Protein AF-A0AAE9A161-F1 (afdb_monomer)

pLDDT: mean 85.62, std 11.49, range [39.59, 97.56]

Solvent-accessible surface area (backbone atoms only — not comparable to full-atom values): 6325 Å² total; per-residue (Å²): 116,42,84,33,69,70,43,16,53,54,22,28,61,48,25,72,64,69,64,94,66,84,84,77,56,85,72,41,21,74,45,80,41,79,51,93,61,93,62,92,47,68,45,59,82,66,48,47,58,54,44,52,49,58,31,47,48,23,41,78,74,71,53,77,93,64,94,65,90,49,82,77,40,63,71,29,48,54,26,47,56,75,66,36,85,83,40,48,36,34,13,55,14,51,33,53,52,30,40,28,39,29,30,44,51,42,80,76,90,122

InterPro domains:
  IPR001283 Cysteine-rich secretory protein-related [PR00837] (1-18)
  IPR001283 Cysteine-rich secretory protein-related [PR00837] (51-64)
  IPR001283 Cysteine-rich secretory protein-related [PR00837] (76-92)
  IPR001283 Cysteine-rich secretory protein-related [PTHR10334] (1-95)
  IPR014044 CAP domain [PF00188] (1-98)
  IPR014044 CAP domain [SM00198] (1-105)
  IPR035940 CAP superfamily [G3DSA:3.40.33.10] (1-104)
  IPR035940 CAP superfamily [SSF55797] (1-95)

Structure (mmCIF, N/CA/C/O backbone):
data_AF-A0AAE9A161-F1
#
_entry.id   AF-A0AAE9A161-F1
#
loop_
_atom_site.group_PDB
_atom_site.id
_atom_site.type_symbol
_atom_site.label_atom_id
_atom_site.label_alt_id
_atom_site.label_comp_id
_atom_site.label_asym_id
_atom_site.label_entity_id
_atom_site.label_seq_id
_atom_site.pdbx_PDB_ins_code
_atom_site.Cartn_x
_atom_site.Cartn_y
_atom_site.Cartn_z
_atom_site.occupancy
_atom_site.B_iso_or_equiv
_atom_site.auth_seq_id
_atom_site.auth_comp_id
_atom_site.auth_asym_id
_atom_site.auth_atom_id
_atom_site.pdbx_PDB_model_num
ATOM 1 N N . MET A 1 1 ? -4.686 -11.223 6.708 1.00 88.00 1 MET A N 1
ATOM 2 C CA . MET A 1 1 ? -4.092 -10.732 5.451 1.00 88.00 1 MET A CA 1
ATOM 3 C C . MET A 1 1 ? -3.448 -11.891 4.709 1.00 88.00 1 MET A C 1
ATOM 5 O O . MET A 1 1 ? -2.692 -12.638 5.323 1.00 88.00 1 MET A O 1
ATOM 9 N N . THR A 1 2 ? -3.741 -12.053 3.421 1.00 95.62 2 THR A N 1
ATOM 10 C CA . THR A 1 2 ? -3.207 -13.124 2.569 1.00 95.62 2 THR A CA 1
ATOM 11 C C . THR A 1 2 ? -2.832 -12.559 1.206 1.00 95.62 2 THR A C 1
ATOM 13 O O . THR A 1 2 ? -3.602 -11.807 0.612 1.00 95.62 2 THR A O 1
ATOM 16 N N . TRP A 1 3 ? -1.655 -12.924 0.698 1.00 95.31 3 TRP A N 1
ATOM 17 C CA . TRP A 1 3 ? -1.226 -12.508 -0.634 1.00 95.31 3 TRP A CA 1
ATOM 18 C C . TRP A 1 3 ? -2.173 -13.036 -1.717 1.00 95.31 3 TRP A C 1
ATOM 20 O O . TRP A 1 3 ? -2.543 -14.211 -1.719 1.00 95.31 3 TRP A O 1
ATOM 30 N N . ASN A 1 4 ? -2.537 -12.172 -2.657 1.00 97.50 4 ASN A N 1
ATOM 31 C CA . ASN A 1 4 ? -3.379 -12.485 -3.795 1.00 97.50 4 ASN A CA 1
ATOM 32 C C . ASN A 1 4 ? -2.663 -12.097 -5.091 1.00 97.50 4 ASN A C 1
ATOM 34 O O . ASN A 1 4 ? -2.458 -10.919 -5.385 1.00 97.50 4 ASN A O 1
ATOM 38 N N . SER A 1 5 ? -2.317 -13.104 -5.893 1.00 97.56 5 SER A N 1
ATOM 39 C CA . SER A 1 5 ? -1.576 -12.898 -7.138 1.00 97.56 5 SER A CA 1
ATOM 40 C C . SER A 1 5 ? -2.337 -12.042 -8.152 1.00 97.56 5 SER A C 1
ATOM 42 O O . SER A 1 5 ? -1.708 -11.264 -8.856 1.00 97.56 5 SER A O 1
ATOM 44 N N . SER A 1 6 ? -3.671 -12.122 -8.208 1.00 96.62 6 SER A N 1
ATOM 45 C CA . SER A 1 6 ? -4.474 -11.304 -9.129 1.00 96.62 6 SER A CA 1
ATOM 46 C C . SER A 1 6 ? -4.414 -9.818 -8.769 1.00 96.62 6 SER A C 1
ATOM 48 O O . SER A 1 6 ? -4.238 -8.981 -9.654 1.00 96.62 6 SER A O 1
ATOM 50 N N . LEU A 1 7 ? -4.500 -9.487 -7.475 1.00 96.56 7 LEU A N 1
ATOM 51 C CA . LEU A 1 7 ? -4.303 -8.120 -6.988 1.00 96.56 7 LEU A CA 1
ATOM 52 C C . LEU A 1 7 ? -2.883 -7.635 -7.277 1.00 96.56 7 LEU A C 1
ATOM 54 O O . LEU A 1 7 ? -2.718 -6.507 -7.726 1.00 96.56 7 LEU A O 1
ATOM 58 N N . ALA A 1 8 ? -1.875 -8.488 -7.093 1.00 96.19 8 ALA A N 1
ATOM 59 C CA . ALA A 1 8 ? -0.485 -8.137 -7.366 1.00 96.19 8 ALA A CA 1
ATOM 60 C C . ALA A 1 8 ? -0.232 -7.884 -8.856 1.00 96.19 8 ALA A C 1
ATOM 62 O O . ALA A 1 8 ? 0.378 -6.884 -9.213 1.00 96.19 8 ALA A O 1
ATOM 63 N N . THR A 1 9 ? -0.761 -8.732 -9.745 1.00 96.75 9 THR A N 1
ATOM 64 C CA . THR A 1 9 ? -0.694 -8.512 -11.197 1.00 96.75 9 THR A CA 1
ATOM 65 C C . THR A 1 9 ? -1.394 -7.217 -11.592 1.00 96.75 9 THR A C 1
ATOM 67 O O . THR A 1 9 ? -0.857 -6.443 -12.378 1.00 96.75 9 THR A O 1
ATOM 70 N N . SER A 1 10 ? -2.573 -6.956 -11.026 1.00 95.69 10 SER A N 1
ATOM 71 C CA . SER A 1 10 ? -3.320 -5.721 -11.261 1.00 95.69 10 SER A CA 1
ATOM 72 C C . SER A 1 10 ? -2.555 -4.486 -10.766 1.00 95.69 10 SER A C 1
ATOM 74 O O . SER A 1 10 ? -2.508 -3.469 -11.458 1.00 95.69 10 SER A O 1
ATOM 76 N N . ALA A 1 11 ? -1.920 -4.585 -9.596 1.00 95.38 11 ALA A N 1
ATOM 77 C CA . ALA A 1 11 ? -1.123 -3.518 -9.015 1.00 95.38 11 ALA A CA 1
ATOM 78 C C . ALA A 1 11 ? 0.156 -3.250 -9.815 1.00 95.38 11 ALA A C 1
ATOM 80 O O . ALA A 1 11 ? 0.452 -2.099 -10.122 1.00 95.38 11 ALA A O 1
ATOM 81 N N . GLN A 1 12 ? 0.865 -4.305 -10.227 1.00 95.25 12 GLN A N 1
ATOM 82 C CA . GLN A 1 12 ? 2.040 -4.191 -11.086 1.00 95.25 12 GLN A CA 1
ATOM 83 C C . GLN A 1 12 ? 1.674 -3.544 -12.419 1.00 95.25 12 GLN A C 1
ATOM 85 O O . GLN A 1 12 ? 2.327 -2.593 -12.824 1.00 95.25 12 GLN A O 1
ATOM 90 N N . ALA A 1 13 ? 0.592 -3.989 -13.066 1.00 95.12 13 ALA A N 1
ATOM 91 C CA . ALA A 1 13 ? 0.149 -3.414 -14.333 1.00 95.12 13 ALA A CA 1
ATOM 92 C C . ALA A 1 13 ? -0.138 -1.907 -14.233 1.00 95.12 13 ALA A C 1
ATOM 94 O O . ALA A 1 13 ? 0.126 -1.181 -15.185 1.00 95.12 13 ALA A O 1
ATOM 95 N N . PHE A 1 14 ? -0.649 -1.431 -13.094 1.00 93.19 14 PHE A N 1
ATOM 96 C CA . PHE A 1 14 ? -0.837 0.000 -12.866 1.00 93.19 14 PHE A CA 1
ATOM 97 C C . PHE A 1 14 ? 0.483 0.718 -12.561 1.00 93.19 14 PHE A C 1
ATOM 99 O O . PHE A 1 14 ? 0.724 1.772 -13.140 1.00 93.19 14 PHE A O 1
ATOM 106 N N . ALA A 1 15 ? 1.365 0.139 -11.740 1.00 92.19 1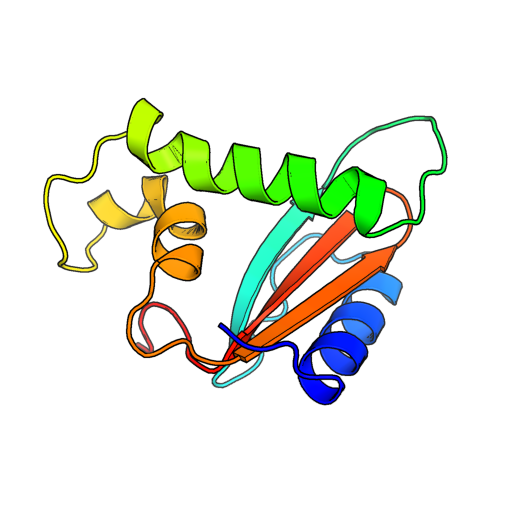5 ALA A N 1
ATOM 107 C CA . ALA A 1 15 ? 2.688 0.704 -11.458 1.00 92.19 15 ALA A CA 1
ATOM 108 C C . ALA A 1 15 ? 3.528 0.893 -12.738 1.00 92.19 15 ALA A C 1
ATOM 110 O O . ALA A 1 15 ? 4.164 1.928 -12.905 1.00 92.19 15 ALA A O 1
ATOM 111 N N . GLU A 1 16 ? 3.449 -0.039 -13.698 1.00 92.06 16 GLU A N 1
ATOM 112 C CA . GLU A 1 16 ? 4.118 0.072 -15.009 1.00 92.06 16 GLU A CA 1
ATOM 113 C C . GLU A 1 16 ? 3.672 1.288 -15.842 1.00 92.06 16 GLU A C 1
ATOM 115 O O . GLU A 1 16 ? 4.343 1.649 -16.807 1.00 92.06 16 GLU A O 1
ATOM 120 N N . THR A 1 17 ? 2.549 1.928 -15.497 1.00 91.62 17 THR A N 1
ATOM 121 C CA . THR A 1 17 ? 2.079 3.150 -16.172 1.00 91.62 17 THR A CA 1
ATOM 122 C C . THR A 1 17 ? 2.665 4.436 -15.588 1.00 91.62 17 THR A C 1
ATOM 124 O O . THR A 1 17 ? 2.348 5.512 -16.093 1.00 91.62 17 THR A O 1
ATOM 127 N N . CYS A 1 18 ? 3.510 4.334 -14.553 1.00 87.81 18 CYS A N 1
ATOM 128 C CA . CYS A 1 18 ? 4.075 5.461 -13.801 1.00 87.81 18 CYS A CA 1
ATOM 129 C C . CYS A 1 18 ? 2.998 6.491 -13.393 1.00 87.81 18 CYS A C 1
ATOM 131 O O . CYS A 1 18 ? 3.051 7.657 -13.802 1.00 87.81 18 CYS A O 1
ATOM 133 N N . PRO A 1 19 ? 1.960 6.057 -12.655 1.00 88.06 19 PRO A N 1
ATOM 134 C CA . PRO A 1 19 ? 0.821 6.897 -12.335 1.00 88.06 19 PRO A CA 1
ATOM 135 C C . PRO A 1 19 ? 1.204 7.972 -11.315 1.00 88.06 19 PRO A C 1
ATOM 137 O O . PRO A 1 19 ? 1.975 7.739 -10.394 1.00 88.06 19 PRO A O 1
ATOM 140 N N . THR A 1 20 ? 0.602 9.154 -11.431 1.00 86.31 20 THR A N 1
ATOM 141 C CA . THR A 1 20 ? 0.782 10.247 -10.457 1.00 86.31 20 THR A CA 1
ATOM 142 C C . THR A 1 20 ? -0.348 10.332 -9.432 1.00 86.31 20 THR A C 1
ATOM 144 O O . THR A 1 20 ? -0.334 11.215 -8.580 1.00 86.31 20 THR A O 1
ATOM 147 N N . ASN A 1 21 ? -1.346 9.447 -9.531 1.00 86.31 21 ASN A N 1
ATOM 148 C CA . ASN A 1 21 ? -2.544 9.411 -8.694 1.00 86.31 21 ASN A CA 1
ATOM 149 C C . ASN A 1 21 ? -3.078 7.977 -8.565 1.00 86.31 21 ASN A C 1
ATOM 151 O O . ASN A 1 21 ? -2.676 7.086 -9.312 1.00 86.31 21 ASN A O 1
ATOM 155 N N . HIS A 1 22 ? -4.035 7.783 -7.656 1.00 88.94 22 HIS A N 1
ATOM 156 C CA . HIS A 1 22 ? -4.749 6.519 -7.493 1.00 88.94 22 HIS A CA 1
ATOM 157 C C . HIS A 1 22 ? -5.473 6.074 -8.768 1.00 88.94 22 HIS A C 1
ATOM 159 O O . HIS A 1 22 ? -5.997 6.886 -9.534 1.00 88.94 22 HIS A O 1
ATOM 165 N N . SER A 1 23 ? -5.573 4.760 -8.947 1.00 90.19 23 SER A N 1
ATOM 166 C CA . SER A 1 23 ? -6.287 4.147 -10.070 1.00 90.19 23 SER A CA 1
ATOM 167 C C . SER A 1 23 ? -7.803 4.293 -9.982 1.00 90.19 23 SER A C 1
ATOM 169 O O . SER A 1 23 ? -8.486 4.208 -11.000 1.00 90.19 23 SER A O 1
ATOM 171 N N . ASN A 1 24 ? -8.329 4.474 -8.765 1.00 88.12 24 ASN A N 1
ATOM 172 C CA . ASN A 1 24 ? -9.755 4.397 -8.448 1.00 88.12 24 ASN A CA 1
ATOM 173 C C . ASN A 1 24 ? -10.422 3.095 -8.924 1.00 88.12 24 ASN A C 1
ATOM 175 O O . ASN A 1 24 ? -11.610 3.100 -9.228 1.00 88.12 24 ASN A O 1
ATOM 179 N N . ALA A 1 25 ? -9.674 1.988 -8.980 1.00 88.50 25 ALA A N 1
ATOM 180 C CA . ALA A 1 25 ? -10.218 0.694 -9.370 1.00 88.50 25 ALA A CA 1
ATOM 181 C C . ALA A 1 25 ? -11.428 0.305 -8.497 1.00 88.50 25 ALA A C 1
ATOM 183 O O . ALA A 1 25 ? -11.353 0.297 -7.265 1.00 88.50 25 ALA A O 1
ATOM 184 N N . ASP A 1 26 ? -12.542 -0.027 -9.150 1.00 88.31 26 ASP A N 1
ATOM 185 C CA . ASP A 1 26 ? -13.801 -0.326 -8.473 1.00 88.31 26 ASP A CA 1
ATOM 186 C C . ASP A 1 26 ? -13.664 -1.523 -7.523 1.00 88.31 26 ASP A C 1
ATOM 188 O O . ASP A 1 26 ? -13.171 -2.592 -7.888 1.00 88.31 26 ASP A O 1
ATOM 192 N N . GLY A 1 27 ? -14.123 -1.341 -6.282 1.00 87.31 27 GLY A N 1
ATOM 193 C CA . GLY A 1 27 ? -14.130 -2.387 -5.255 1.00 87.31 27 GLY A CA 1
ATOM 194 C C . GLY A 1 27 ? -12.768 -2.719 -4.631 1.00 87.31 27 GLY A C 1
ATOM 195 O O . GLY A 1 27 ? -12.706 -3.623 -3.793 1.00 87.31 27 GLY A O 1
ATOM 196 N N . LEU A 1 28 ? -11.695 -2.006 -4.993 1.00 91.31 28 LEU A N 1
ATOM 197 C CA . LEU A 1 28 ? -10.355 -2.211 -4.438 1.00 91.31 28 LEU A CA 1
ATOM 198 C C . LEU A 1 28 ? -9.926 -1.048 -3.540 1.00 91.31 28 LEU A C 1
ATOM 200 O O . LEU A 1 28 ? -10.121 0.123 -3.872 1.00 91.31 28 LEU A O 1
ATOM 204 N N . GL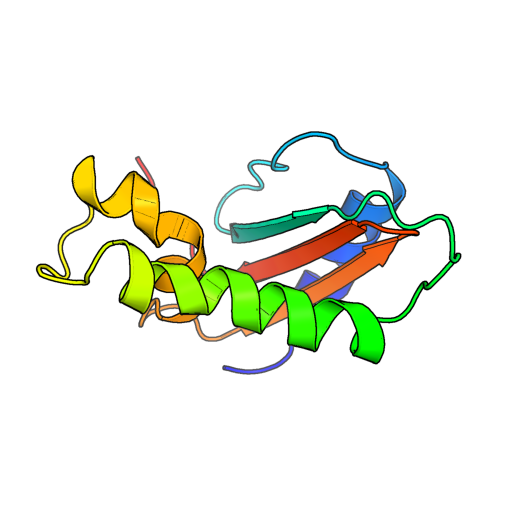Y A 1 29 ? -9.312 -1.391 -2.410 1.00 92.50 29 GLY A N 1
ATOM 205 C CA . GLY A 1 29 ? -8.515 -0.468 -1.610 1.00 92.50 29 GLY A CA 1
ATOM 206 C C . GLY A 1 29 ? -7.141 -0.275 -2.241 1.00 92.50 29 GLY A C 1
ATOM 207 O O . GLY A 1 29 ? -6.613 -1.196 -2.875 1.00 92.50 29 GLY A O 1
ATOM 208 N N . GLU A 1 30 ? -6.552 0.909 -2.090 1.00 93.75 30 GLU A N 1
ATOM 209 C CA . GLU A 1 30 ? -5.259 1.228 -2.694 1.00 93.75 30 GLU A CA 1
ATOM 210 C C . GLU A 1 30 ? -4.471 2.222 -1.840 1.00 93.75 30 GLU A C 1
ATOM 212 O O . GLU A 1 30 ? -4.960 3.314 -1.566 1.00 93.75 30 GLU A O 1
ATOM 217 N N . ASN A 1 31 ? -3.232 1.859 -1.511 1.00 93.88 31 ASN A N 1
ATOM 218 C CA . ASN A 1 31 ? -2.230 2.772 -0.972 1.00 93.88 31 ASN A CA 1
ATOM 219 C C . ASN A 1 31 ? -1.150 2.958 -2.039 1.00 93.88 31 ASN A C 1
ATOM 221 O O . ASN A 1 31 ? -0.784 2.016 -2.754 1.00 93.88 31 ASN A O 1
ATOM 225 N N . PHE A 1 32 ? -0.631 4.175 -2.148 1.00 90.81 32 PHE A N 1
ATOM 226 C CA . PHE A 1 32 ? 0.370 4.533 -3.145 1.00 90.81 32 PHE A CA 1
ATOM 227 C C . PHE A 1 32 ? 1.559 5.200 -2.467 1.00 90.81 32 PHE A C 1
ATOM 229 O O . PHE A 1 32 ? 1.395 6.076 -1.621 1.00 90.81 32 PHE A O 1
ATOM 236 N N . PHE A 1 33 ? 2.763 4.771 -2.826 1.00 89.94 33 PHE A N 1
ATOM 237 C CA . PHE A 1 33 ? 4.002 5.337 -2.323 1.00 89.94 33 PHE A CA 1
ATOM 238 C C . PHE A 1 33 ? 4.917 5.673 -3.496 1.00 89.94 33 PHE A C 1
ATOM 240 O O . PHE A 1 33 ? 5.153 4.841 -4.367 1.00 89.94 33 PHE A O 1
ATOM 247 N N . PHE A 1 34 ? 5.464 6.882 -3.476 1.00 85.62 34 PHE A N 1
ATOM 248 C CA . PHE A 1 34 ? 6.397 7.386 -4.474 1.00 85.62 34 PHE A CA 1
ATOM 249 C C . PHE A 1 34 ? 7.661 7.883 -3.768 1.00 85.62 34 PHE A C 1
ATOM 251 O O . PHE A 1 34 ? 7.583 8.599 -2.765 1.00 85.62 34 PHE A O 1
ATOM 258 N N . SER A 1 35 ? 8.835 7.551 -4.300 1.00 78.50 35 SER A N 1
ATOM 259 C CA . SER A 1 35 ? 10.119 8.088 -3.847 1.00 78.50 35 SER A CA 1
ATOM 260 C C . SER A 1 35 ? 10.839 8.804 -4.990 1.00 78.50 35 SER A C 1
ATOM 262 O O . SER A 1 35 ? 10.791 8.385 -6.130 1.00 78.50 35 SER A O 1
ATOM 264 N N . TYR A 1 36 ? 11.568 9.881 -4.711 1.00 70.19 36 TYR A N 1
ATOM 265 C CA . TYR A 1 36 ? 12.416 10.544 -5.717 1.00 70.19 36 TYR A CA 1
ATOM 266 C C . TYR A 1 36 ? 13.869 10.044 -5.639 1.00 70.19 36 TYR A C 1
ATOM 268 O O . TYR A 1 36 ? 14.815 10.831 -5.695 1.00 70.19 36 TYR A O 1
ATOM 276 N N . SER A 1 37 ? 14.078 8.743 -5.412 1.00 68.00 37 SER A N 1
ATOM 277 C CA . SER A 1 37 ? 15.430 8.203 -5.246 1.00 68.00 37 SER A CA 1
ATOM 278 C C . SER A 1 37 ? 16.144 8.092 -6.593 1.00 68.00 37 SER A C 1
ATOM 280 O O . SER A 1 37 ? 15.620 7.505 -7.528 1.00 68.00 37 SER A O 1
ATOM 282 N N . ALA A 1 38 ? 17.381 8.592 -6.674 1.00 56.41 38 ALA A N 1
ATOM 283 C CA . ALA A 1 38 ? 18.256 8.406 -7.839 1.00 56.41 38 ALA A CA 1
ATOM 284 C C . ALA A 1 38 ? 18.851 6.985 -7.938 1.00 56.41 38 ALA A C 1
ATOM 286 O O . ALA A 1 38 ? 19.638 6.699 -8.838 1.00 56.41 38 ALA A O 1
ATOM 287 N N . THR A 1 39 ? 18.537 6.110 -6.979 1.00 62.94 39 THR A N 1
ATOM 288 C CA . THR A 1 39 ? 18.909 4.696 -7.033 1.00 62.94 39 THR A CA 1
ATOM 289 C C . THR A 1 39 ? 17.742 3.916 -7.608 1.00 62.94 39 THR A C 1
ATOM 291 O O . THR A 1 39 ? 16.726 3.796 -6.928 1.00 62.94 39 THR A O 1
ATOM 294 N N . ASP A 1 40 ? 17.926 3.354 -8.805 1.00 60.75 40 ASP A N 1
ATOM 295 C CA . ASP A 1 40 ? 16.993 2.425 -9.451 1.00 60.75 40 ASP A CA 1
ATOM 296 C C . ASP A 1 40 ? 16.846 1.164 -8.595 1.00 60.75 40 ASP A C 1
ATOM 298 O O . ASP A 1 40 ? 17.512 0.142 -8.787 1.00 60.75 40 ASP A O 1
ATOM 302 N N . LYS A 1 41 ? 15.999 1.245 -7.576 1.00 69.94 41 LYS A N 1
ATOM 303 C CA . LYS A 1 41 ? 15.548 0.082 -6.830 1.00 69.94 41 LYS A CA 1
ATOM 304 C C . LYS A 1 41 ? 14.212 -0.300 -7.438 1.00 69.94 41 LYS A C 1
ATOM 306 O O . LYS A 1 41 ? 13.428 0.555 -7.795 1.00 69.94 41 LYS A O 1
ATOM 311 N N . ASN A 1 42 ? 13.997 -1.590 -7.628 1.00 71.19 42 ASN A N 1
ATOM 312 C CA . ASN A 1 42 ? 12.847 -2.119 -8.361 1.00 71.19 42 ASN A CA 1
ATOM 313 C C . ASN A 1 42 ? 12.314 -3.366 -7.638 1.00 71.19 42 ASN A C 1
ATOM 315 O O . ASN A 1 42 ? 11.994 -4.384 -8.244 1.00 71.19 42 ASN A O 1
ATOM 319 N N . SER A 1 43 ? 12.335 -3.335 -6.300 1.00 83.00 43 SER A N 1
ATOM 320 C CA . SER A 1 43 ? 12.008 -4.492 -5.468 1.00 83.00 43 SER A CA 1
ATOM 321 C C . SER A 1 43 ? 11.012 -4.137 -4.376 1.00 83.00 43 SER A C 1
ATOM 323 O O . SER A 1 43 ? 11.192 -3.162 -3.638 1.00 83.00 43 SER A O 1
ATOM 325 N N . LEU A 1 44 ? 10.002 -5.000 -4.245 1.00 84.00 44 LEU A N 1
ATOM 326 C CA . LEU A 1 44 ? 9.038 -4.979 -3.152 1.00 84.0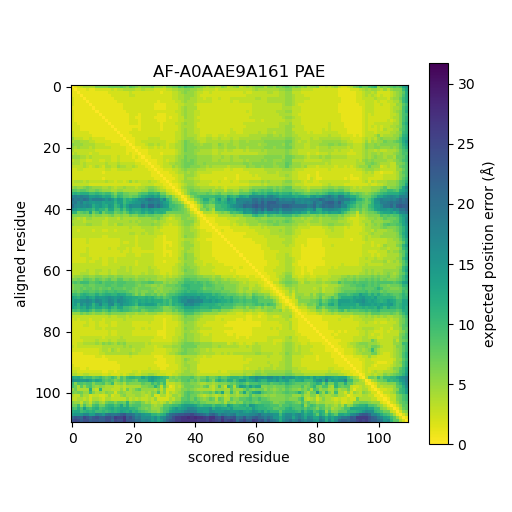0 44 LEU A CA 1
ATOM 327 C C . LEU A 1 44 ? 9.733 -5.094 -1.792 1.00 84.00 44 LEU A C 1
ATOM 329 O O . LEU A 1 44 ? 9.288 -4.457 -0.847 1.00 84.00 44 LEU A O 1
ATOM 333 N N . ASP A 1 45 ? 10.849 -5.819 -1.690 1.00 85.81 45 ASP A N 1
ATOM 334 C CA . ASP A 1 45 ? 11.578 -5.962 -0.422 1.00 85.81 45 ASP A CA 1
ATOM 335 C C . ASP A 1 45 ? 12.173 -4.632 0.051 1.00 85.81 45 ASP A C 1
ATOM 337 O O . ASP A 1 45 ? 12.314 -4.395 1.249 1.00 85.81 45 ASP A O 1
ATOM 341 N N . TYR A 1 46 ? 12.519 -3.746 -0.888 1.00 83.62 46 TYR A N 1
ATOM 342 C CA . TYR A 1 46 ? 13.090 -2.448 -0.555 1.00 83.62 46 TYR A CA 1
ATOM 343 C C . TYR A 1 46 ? 12.014 -1.419 -0.208 1.00 83.62 46 TYR A C 1
ATOM 345 O O . TYR A 1 46 ? 12.084 -0.779 0.841 1.00 83.62 46 TYR A O 1
ATOM 353 N N . TYR A 1 47 ? 11.015 -1.255 -1.079 1.00 87.12 47 TYR A N 1
ATOM 354 C CA . TYR A 1 47 ? 9.994 -0.224 -0.887 1.00 87.12 47 TYR A CA 1
ATOM 355 C C . TYR A 1 47 ? 8.837 -0.675 -0.007 1.00 87.12 47 TYR A C 1
ATOM 357 O O . TYR A 1 47 ? 8.286 0.148 0.713 1.00 87.12 47 TYR A O 1
ATOM 365 N N . GLY A 1 48 ? 8.483 -1.960 -0.012 1.00 89.25 48 GLY A N 1
ATOM 366 C CA . GLY A 1 48 ? 7.324 -2.488 0.707 1.00 89.25 48 GLY A CA 1
ATOM 367 C C . GLY A 1 48 ? 7.397 -2.237 2.206 1.00 89.25 48 GLY A C 1
ATOM 368 O O . GLY A 1 48 ? 6.449 -1.708 2.784 1.00 89.25 48 GLY A O 1
ATOM 369 N N . ALA A 1 49 ? 8.540 -2.543 2.828 1.00 89.38 49 ALA A N 1
ATOM 370 C CA . ALA A 1 49 ? 8.743 -2.294 4.253 1.00 89.38 49 ALA A CA 1
ATOM 371 C C . ALA A 1 49 ? 8.712 -0.793 4.579 1.00 89.38 49 ALA A C 1
ATOM 373 O O . ALA A 1 49 ? 8.048 -0.384 5.528 1.00 89.38 49 ALA A O 1
ATOM 374 N N . ARG A 1 50 ? 9.383 0.038 3.768 1.00 90.12 50 ARG A N 1
ATOM 375 C CA . ARG A 1 50 ? 9.443 1.487 4.000 1.00 90.12 50 ARG A CA 1
ATOM 376 C C . ARG A 1 50 ? 8.088 2.167 3.813 1.00 90.12 50 ARG A C 1
ATOM 378 O O . ARG A 1 50 ? 7.726 3.008 4.627 1.00 90.12 50 ARG A O 1
ATOM 385 N N . ALA A 1 51 ? 7.359 1.815 2.762 1.00 92.62 51 ALA A N 1
ATOM 386 C CA . ALA A 1 51 ? 6.033 2.352 2.496 1.00 92.62 51 ALA A CA 1
ATOM 387 C C . ALA A 1 51 ? 5.049 1.946 3.596 1.00 92.62 51 ALA A C 1
ATOM 389 O O . ALA A 1 51 ? 4.388 2.807 4.159 1.00 92.62 51 ALA A O 1
ATOM 390 N N . SER A 1 52 ? 5.036 0.662 3.975 1.00 93.75 52 SER A N 1
ATOM 391 C CA . SER A 1 52 ? 4.167 0.169 5.054 1.00 93.75 52 SER A CA 1
ATOM 392 C C . SER A 1 52 ? 4.455 0.862 6.383 1.00 93.75 52 SER A C 1
ATOM 394 O O . SER A 1 52 ? 3.527 1.167 7.119 1.00 93.75 52 SER A O 1
ATOM 396 N N . GLN A 1 53 ? 5.730 1.131 6.679 1.00 94.75 53 GLN A N 1
ATOM 397 C CA . GLN A 1 53 ? 6.114 1.902 7.857 1.00 94.75 53 GLN A CA 1
ATOM 398 C C . GLN A 1 53 ? 5.559 3.332 7.800 1.00 94.75 53 GLN A C 1
ATOM 400 O O . GLN A 1 53 ? 4.973 3.787 8.768 1.00 94.75 53 GLN A O 1
ATOM 405 N N . LEU A 1 54 ? 5.731 4.037 6.679 1.00 94.12 54 LEU A N 1
ATOM 406 C CA . LEU A 1 54 ? 5.261 5.419 6.535 1.00 94.12 54 LEU A CA 1
ATOM 407 C C . LEU A 1 54 ? 3.738 5.541 6.623 1.00 94.12 54 LEU A C 1
ATOM 409 O O . LEU A 1 54 ? 3.241 6.484 7.223 1.00 94.12 54 LEU A O 1
ATOM 413 N N . TRP A 1 55 ? 3.012 4.595 6.029 1.00 95.31 55 TRP A N 1
ATOM 414 C CA . TRP A 1 55 ? 1.559 4.547 6.140 1.00 95.31 55 TRP A CA 1
ATOM 415 C C . TRP A 1 55 ? 1.125 4.267 7.576 1.00 95.31 55 TRP A C 1
ATOM 417 O O . TRP A 1 55 ? 0.207 4.908 8.059 1.00 95.31 55 TRP A O 1
ATOM 427 N N . GLU A 1 56 ? 1.793 3.351 8.282 1.00 95.69 56 GLU A N 1
ATOM 428 C CA . GLU A 1 56 ? 1.487 3.063 9.686 1.00 95.69 56 GLU A CA 1
ATOM 429 C C . GLU A 1 56 ? 1.770 4.260 10.605 1.00 95.69 56 GLU A C 1
ATOM 431 O O . GLU A 1 56 ? 0.932 4.548 11.458 1.00 95.69 56 GLU A O 1
ATOM 436 N N . GLU A 1 57 ? 2.862 4.999 10.353 1.00 96.25 57 GLU A N 1
ATOM 437 C CA . GLU A 1 57 ? 3.285 6.202 11.091 1.00 96.25 57 GLU A CA 1
ATOM 438 C C . GLU A 1 57 ? 2.205 7.308 11.147 1.00 96.25 57 GLU A C 1
ATOM 440 O O . GLU A 1 57 ? 2.239 8.161 12.042 1.00 96.25 57 GLU A O 1
ATOM 445 N N . GLU A 1 58 ? 1.207 7.282 10.251 1.00 94.38 58 GLU A N 1
ATOM 446 C CA . GLU A 1 58 ? 0.054 8.189 10.299 1.00 94.38 58 GLU A CA 1
ATOM 447 C C . GLU A 1 58 ? -0.714 8.075 11.628 1.00 94.38 58 GLU A C 1
ATOM 449 O O . GLU A 1 58 ? -1.143 9.093 12.179 1.00 94.38 58 GLU A O 1
ATOM 454 N N . PHE A 1 59 ? -0.847 6.870 12.200 1.00 93.38 59 PHE A N 1
ATOM 455 C CA . PHE A 1 59 ? -1.537 6.689 13.482 1.00 93.38 59 PHE A CA 1
ATOM 456 C C . PHE A 1 59 ? -0.819 7.400 14.633 1.00 93.38 59 PHE A C 1
ATOM 458 O O . PHE A 1 59 ? -1.462 7.968 15.516 1.00 93.38 59 PHE A O 1
ATOM 465 N N . GLN A 1 60 ? 0.511 7.390 14.636 1.00 94.94 60 GLN A N 1
ATOM 466 C CA . GLN A 1 60 ? 1.329 8.048 15.652 1.00 94.94 60 GLN A CA 1
ATOM 467 C C . GLN A 1 60 ? 1.341 9.560 15.452 1.00 94.94 60 GLN A C 1
ATOM 469 O O . GLN A 1 60 ? 1.384 10.307 16.430 1.00 94.94 60 GLN A O 1
ATOM 474 N N . GLN A 1 61 ? 1.327 10.012 14.197 1.00 93.88 61 GLN A N 1
ATOM 475 C CA . GLN A 1 61 ? 1.411 11.427 13.864 1.00 93.88 61 GLN A CA 1
ATOM 476 C C . GLN A 1 61 ? 0.089 12.166 14.091 1.00 93.88 61 GLN A C 1
ATOM 478 O O . GLN A 1 61 ? 0.101 13.296 14.583 1.00 93.88 61 GLN A O 1
ATOM 483 N N . TYR A 1 62 ? -1.032 11.542 13.731 1.00 91.00 62 TYR A N 1
ATOM 484 C CA . TYR A 1 62 ? -2.343 12.194 13.704 1.00 91.00 62 TYR A CA 1
ATOM 485 C C . TYR A 1 62 ? -3.325 11.647 14.744 1.00 91.00 62 TYR A C 1
ATOM 487 O O . TYR A 1 62 ? -4.353 12.276 14.986 1.00 91.00 62 TYR A O 1
ATOM 495 N N . GLY A 1 63 ? -2.989 10.535 15.403 1.00 89.31 63 GLY A N 1
ATOM 496 C CA . GLY A 1 63 ? -3.856 9.875 16.373 1.00 89.31 63 GLY A CA 1
ATOM 497 C C . GLY A 1 63 ? -4.926 9.003 15.715 1.00 89.31 63 GLY A C 1
ATOM 498 O O . GLY A 1 63 ? -5.170 9.058 14.511 1.00 89.31 63 GLY A O 1
ATOM 499 N N . TRP A 1 64 ? -5.579 8.173 16.528 1.00 87.25 64 TRP A N 1
ATOM 500 C CA . TRP A 1 64 ? -6.685 7.322 16.093 1.00 87.25 64 TRP A CA 1
ATOM 501 C C . TRP A 1 64 ? -7.790 7.310 17.147 1.00 87.25 64 TRP A C 1
ATOM 503 O O . TRP A 1 64 ? -7.972 6.355 17.900 1.00 87.25 64 TRP A O 1
ATOM 513 N N . ASP A 1 65 ? -8.520 8.420 17.213 1.00 83.62 65 ASP A N 1
ATOM 514 C CA . ASP A 1 65 ? -9.506 8.660 18.272 1.00 83.62 65 ASP A CA 1
ATOM 515 C C . ASP A 1 65 ? -10.883 8.038 17.975 1.00 83.62 65 ASP A C 1
ATOM 517 O O . ASP A 1 65 ? -11.757 7.993 18.842 1.00 83.62 65 ASP A O 1
ATOM 521 N N . SER A 1 66 ? -11.100 7.559 16.744 1.00 83.19 66 SER A N 1
ATOM 522 C CA . SER A 1 66 ? -12.369 6.990 16.289 1.00 83.19 66 SER A CA 1
ATOM 523 C C . SER A 1 66 ? -12.166 5.944 15.196 1.00 83.19 66 SER A C 1
ATOM 525 O O . SER A 1 66 ? -11.329 6.089 14.311 1.00 83.19 66 SER A O 1
ATOM 527 N 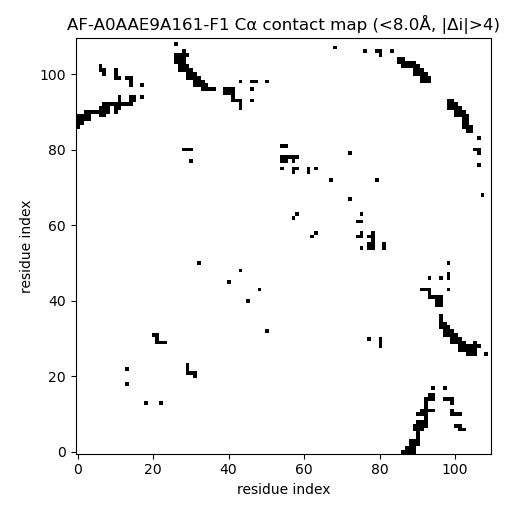N . THR A 1 67 ? -12.999 4.906 15.210 1.00 82.50 67 THR A N 1
ATOM 528 C CA . THR A 1 67 ? -13.101 3.908 14.132 1.00 82.50 67 THR A CA 1
ATOM 529 C C . THR A 1 67 ? -14.089 4.316 13.036 1.00 82.50 67 THR A C 1
ATOM 531 O O 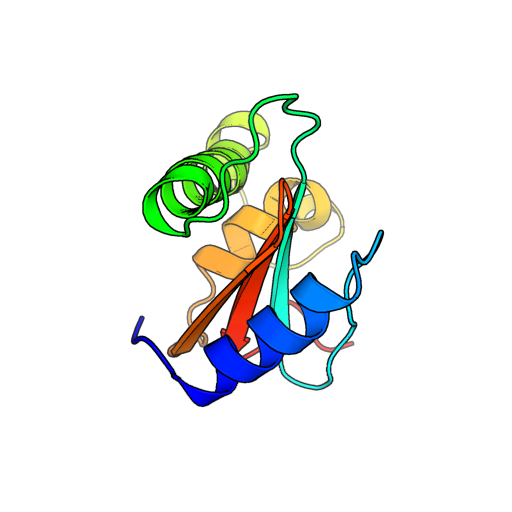. THR A 1 67 ? -14.325 3.556 12.097 1.00 82.50 67 THR A O 1
ATOM 534 N N . THR A 1 68 ? -14.687 5.503 13.147 1.00 81.69 68 THR A N 1
ATOM 535 C CA . THR A 1 68 ? -15.601 6.042 12.136 1.00 81.69 68 THR A CA 1
ATOM 536 C C . THR A 1 68 ? -14.809 6.735 11.037 1.00 81.69 68 THR A C 1
ATOM 538 O O . THR A 1 68 ? -13.957 7.570 11.319 1.00 81.69 68 THR A O 1
ATOM 541 N N . MET A 1 69 ? -15.131 6.415 9.784 1.00 74.12 69 MET A N 1
ATOM 542 C CA . MET A 1 69 ? -14.597 7.121 8.622 1.00 74.12 69 MET A CA 1
ATOM 543 C C . MET A 1 69 ? -15.321 8.453 8.427 1.00 74.12 69 MET A C 1
ATOM 545 O O . MET A 1 69 ? -16.476 8.479 7.995 1.00 74.12 69 MET A O 1
ATOM 549 N N . ASP A 1 70 ? -14.633 9.541 8.756 1.00 73.81 70 ASP A N 1
ATOM 550 C CA . ASP A 1 70 ? -15.046 10.926 8.543 1.00 73.81 70 ASP A CA 1
ATOM 551 C C . ASP A 1 70 ? -13.894 11.749 7.929 1.00 73.81 70 ASP A C 1
ATOM 553 O O . ASP A 1 70 ? -12.846 11.207 7.574 1.00 73.81 70 ASP A O 1
ATOM 557 N N . ASP A 1 71 ? -14.072 13.063 7.793 1.00 69.12 71 ASP A N 1
ATOM 558 C CA . ASP A 1 71 ? -13.035 13.940 7.239 1.00 69.12 71 ASP A CA 1
ATOM 559 C C . ASP A 1 71 ? -11.755 13.971 8.101 1.00 69.12 71 ASP A C 1
ATOM 561 O O . ASP A 1 71 ? -10.677 14.224 7.566 1.00 69.12 71 ASP A O 1
ATOM 565 N N . ASN A 1 72 ? -11.816 13.667 9.406 1.00 62.16 72 ASN A N 1
ATOM 566 C CA . ASN A 1 72 ? -10.616 13.558 10.247 1.00 62.16 72 ASN A CA 1
ATOM 567 C C . ASN A 1 72 ? -9.822 12.287 9.925 1.00 62.16 72 ASN A C 1
ATOM 569 O O . ASN A 1 72 ? -8.592 12.301 9.995 1.00 62.16 72 ASN A O 1
ATOM 573 N N . ALA A 1 73 ? -10.502 11.219 9.494 1.00 73.44 73 ALA A N 1
ATOM 574 C CA . ALA A 1 73 ? -9.855 9.999 9.021 1.00 73.44 73 ALA A CA 1
ATOM 575 C C . ALA A 1 73 ? -9.045 10.206 7.724 1.00 73.44 73 ALA A C 1
ATOM 577 O O . ALA A 1 73 ? -8.245 9.347 7.358 1.00 73.44 73 ALA A O 1
ATOM 578 N N . SER A 1 74 ? -9.187 11.357 7.049 1.00 77.25 74 SER A N 1
ATOM 579 C CA . SER A 1 74 ? -8.421 11.675 5.834 1.00 77.25 74 SER A CA 1
ATOM 580 C C . SER A 1 74 ? -6.905 11.757 6.054 1.00 77.25 74 SER A C 1
ATOM 582 O O . SER A 1 74 ? -6.157 11.430 5.134 1.00 77.25 74 SER A O 1
ATOM 584 N N . ASN A 1 75 ? -6.450 12.133 7.258 1.00 86.31 75 ASN A N 1
ATOM 585 C CA . ASN A 1 75 ? -5.022 12.204 7.605 1.00 86.31 75 ASN A CA 1
ATOM 586 C C . ASN A 1 75 ? -4.413 10.840 7.966 1.00 86.31 75 ASN A C 1
ATOM 588 O O . ASN A 1 75 ? -3.200 10.735 8.085 1.00 86.31 75 ASN A O 1
ATOM 592 N N . ILE A 1 76 ? -5.251 9.820 8.170 1.00 91.19 76 ILE A N 1
ATOM 593 C CA . ILE A 1 76 ? -4.844 8.451 8.525 1.00 91.19 76 ILE A CA 1
ATOM 594 C C . ILE A 1 76 ? -5.356 7.433 7.499 1.00 91.19 76 ILE A C 1
ATOM 596 O O . ILE A 1 76 ? -5.610 6.270 7.822 1.00 91.19 76 ILE A O 1
ATOM 600 N N . LYS A 1 77 ? -5.622 7.876 6.267 1.00 89.12 77 LYS A N 1
ATOM 601 C CA . LYS A 1 77 ? -6.286 7.065 5.237 1.00 89.12 77 LYS A CA 1
ATOM 602 C C . LYS A 1 77 ? -5.444 5.858 4.809 1.00 89.12 77 LYS A C 1
ATOM 604 O O . LYS A 1 77 ? -6.010 4.796 4.549 1.00 89.12 77 LYS A O 1
ATOM 609 N N . ASP A 1 78 ? -4.119 5.992 4.774 1.00 92.06 78 ASP A N 1
ATOM 610 C CA . ASP A 1 78 ? -3.237 4.920 4.327 1.00 92.06 78 ASP A CA 1
ATOM 611 C C . ASP A 1 78 ? -3.070 3.900 5.467 1.00 92.06 78 ASP A C 1
ATOM 613 O O . ASP A 1 78 ? -3.225 2.691 5.252 1.00 92.06 78 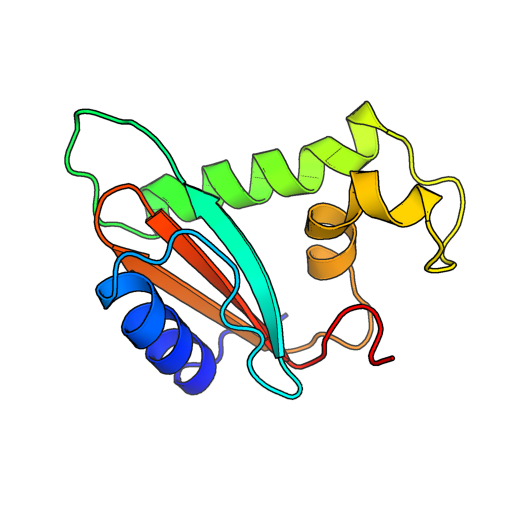ASP A O 1
ATOM 617 N N . ALA A 1 79 ? -2.871 4.382 6.699 1.00 93.19 79 ALA A N 1
ATOM 618 C CA . ALA A 1 79 ? -2.877 3.589 7.931 1.00 93.19 79 ALA A CA 1
ATOM 619 C C . ALA A 1 79 ? -4.169 2.775 8.095 1.00 93.19 79 ALA A C 1
ATOM 621 O O . ALA A 1 79 ? -4.161 1.564 8.337 1.00 93.19 79 ALA A O 1
ATOM 622 N N . THR A 1 80 ? -5.316 3.433 7.953 1.00 92.00 80 THR A N 1
ATOM 623 C CA . THR A 1 80 ? -6.620 2.793 8.156 1.00 92.00 80 THR A CA 1
ATOM 624 C C . THR A 1 80 ? -6.938 1.768 7.080 1.00 92.00 80 THR A C 1
ATOM 626 O O . THR A 1 80 ? -7.544 0.740 7.386 1.00 92.00 80 THR A O 1
ATOM 629 N N . GLN A 1 81 ? -6.475 1.971 5.848 1.00 92.38 81 GLN A N 1
ATOM 630 C CA . GLN A 1 81 ? -6.618 0.978 4.792 1.00 92.38 81 GLN A CA 1
ATOM 631 C C . GLN A 1 81 ? -5.771 -0.277 5.071 1.00 92.38 81 GLN A C 1
ATOM 633 O O . GLN A 1 81 ? -6.222 -1.386 4.758 1.00 92.38 81 GLN A O 1
ATOM 638 N N . MET A 1 82 ? -4.610 -0.149 5.726 1.00 92.62 82 MET A N 1
ATOM 639 C CA . MET A 1 82 ? -3.835 -1.302 6.212 1.00 92.62 82 MET A CA 1
ATOM 640 C C . MET A 1 82 ? -4.546 -2.066 7.341 1.00 92.62 82 MET A C 1
ATOM 642 O O . MET A 1 82 ? -4.414 -3.288 7.430 1.00 92.62 82 MET A O 1
ATOM 646 N N . ALA A 1 83 ? -5.298 -1.361 8.189 1.00 91.62 83 ALA A N 1
ATOM 647 C CA . ALA A 1 83 ? -5.981 -1.913 9.361 1.00 91.62 83 ALA A CA 1
ATOM 648 C C . ALA A 1 83 ? -7.459 -2.284 9.121 1.00 91.62 83 ALA A C 1
ATOM 650 O O . ALA A 1 83 ? -8.163 -2.663 10.061 1.00 91.62 83 ALA A O 1
ATOM 651 N N . TRP A 1 84 ? -7.954 -2.178 7.884 1.00 90.44 84 TRP A N 1
ATOM 652 C CA . TRP A 1 84 ? -9.372 -2.363 7.586 1.00 90.44 84 TRP A CA 1
ATOM 653 C C . TRP A 1 84 ? -9.824 -3.810 7.822 1.00 90.44 84 TRP A C 1
ATOM 655 O O . TRP A 1 84 ? -9.312 -4.747 7.211 1.00 90.44 84 TRP A O 1
ATOM 665 N N . ALA A 1 85 ? -10.810 -4.003 8.702 1.00 88.12 85 ALA A N 1
ATOM 666 C CA . ALA A 1 85 ? -11.176 -5.330 9.208 1.00 88.12 85 ALA A CA 1
ATOM 667 C C . ALA A 1 85 ? -11.708 -6.287 8.127 1.00 88.12 85 ALA A C 1
ATOM 669 O O . ALA A 1 85 ? -11.463 -7.491 8.187 1.00 88.12 85 ALA A O 1
ATOM 670 N N . GLU A 1 86 ? -12.425 -5.760 7.132 1.00 88.75 86 GLU A N 1
ATOM 671 C CA . GLU A 1 86 ? -12.969 -6.555 6.021 1.00 88.75 86 GLU A CA 1
ATOM 672 C C . GLU A 1 86 ? -11.910 -6.886 4.958 1.00 88.75 86 GLU A C 1
ATOM 674 O O . GLU A 1 86 ? -12.133 -7.723 4.079 1.00 88.75 86 GLU A O 1
ATOM 679 N 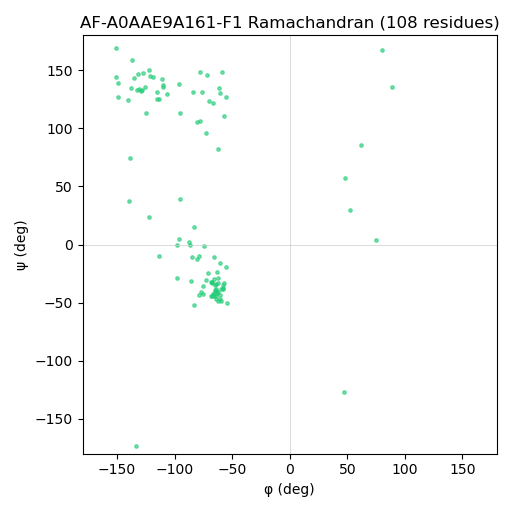N . THR A 1 87 ? -10.731 -6.271 5.050 1.00 91.12 87 THR A N 1
ATOM 680 C CA . THR A 1 87 ? -9.644 -6.502 4.111 1.00 91.12 87 THR A CA 1
ATOM 681 C C . THR A 1 87 ? -8.895 -7.787 4.447 1.00 91.12 87 THR A C 1
ATOM 683 O O . THR A 1 87 ? -8.091 -7.867 5.377 1.00 91.12 87 THR A O 1
ATOM 686 N N . GLY A 1 88 ? -9.134 -8.824 3.643 1.00 93.00 88 GLY A N 1
ATOM 687 C CA . GLY A 1 88 ? -8.470 -10.121 3.780 1.00 93.00 88 GLY A CA 1
ATOM 688 C C . GLY A 1 88 ? -7.278 -10.327 2.845 1.00 93.00 88 GLY A C 1
ATOM 689 O O . GLY A 1 88 ? -6.362 -11.076 3.195 1.00 93.00 88 GLY A O 1
ATOM 690 N N . LEU A 1 89 ? -7.283 -9.688 1.671 1.00 96.25 89 LEU A N 1
ATOM 691 C CA . LEU A 1 89 ? -6.354 -9.950 0.571 1.00 96.25 89 LEU A CA 1
ATOM 692 C C . LEU A 1 89 ? -5.518 -8.724 0.225 1.00 96.25 89 LEU A C 1
ATOM 694 O O . LEU A 1 89 ? -6.047 -7.618 0.209 1.00 96.25 89 LEU A O 1
ATOM 698 N N . ILE A 1 90 ? -4.261 -8.958 -0.148 1.00 95.44 90 ILE A N 1
ATOM 699 C CA . ILE A 1 90 ? -3.277 -7.937 -0.529 1.00 95.44 90 ILE A CA 1
ATOM 700 C C . ILE A 1 90 ? -2.521 -8.354 -1.791 1.00 95.44 90 ILE A C 1
ATOM 702 O O . ILE A 1 90 ? -2.183 -9.524 -1.958 1.00 95.44 90 ILE A O 1
ATOM 706 N N . GLY A 1 91 ? -2.201 -7.398 -2.655 1.00 96.38 91 GLY A N 1
ATOM 707 C CA . GLY A 1 91 ? -1.229 -7.569 -3.725 1.00 96.38 91 GLY A CA 1
ATOM 708 C C . GLY A 1 91 ? -0.521 -6.255 -4.028 1.00 96.38 91 GLY A C 1
ATOM 709 O O . GLY A 1 91 ? -1.153 -5.203 -4.052 1.00 96.38 91 GLY A O 1
ATOM 710 N N . CYS A 1 92 ? 0.787 -6.319 -4.258 1.00 95.50 92 CYS A N 1
ATOM 711 C CA . CYS A 1 92 ? 1.617 -5.140 -4.490 1.00 95.50 92 CYS A CA 1
ATOM 712 C C . CYS A 1 92 ? 2.326 -5.222 -5.840 1.00 95.50 92 CYS A C 1
ATOM 714 O O . CYS A 1 92 ? 2.667 -6.314 -6.296 1.00 95.50 92 CYS A O 1
ATOM 716 N N . GLY A 1 93 ? 2.584 -4.061 -6.431 1.00 93.81 93 GLY A N 1
ATOM 717 C CA . GLY A 1 93 ? 3.420 -3.888 -7.609 1.00 93.81 93 GLY A CA 1
ATOM 718 C C . GLY A 1 93 ? 4.414 -2.757 -7.391 1.00 93.81 93 GLY A C 1
ATOM 719 O O . GLY A 1 93 ? 4.115 -1.800 -6.682 1.00 93.81 93 GLY A O 1
ATOM 720 N N . VAL A 1 94 ? 5.599 -2.875 -7.976 1.00 90.94 94 VAL A N 1
ATOM 721 C CA . VAL A 1 94 ? 6.654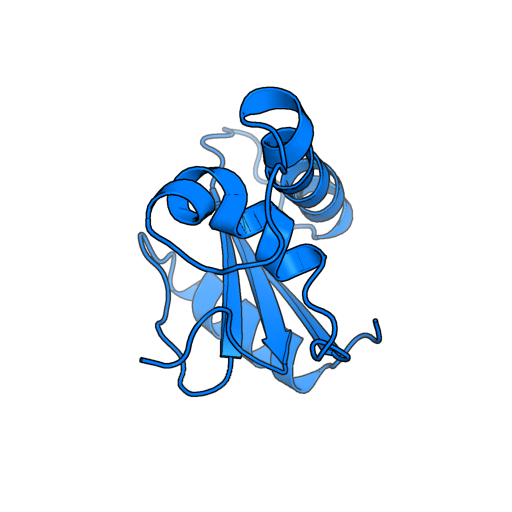 -1.864 -7.877 1.00 90.94 94 VAL A CA 1
ATOM 722 C C . VAL A 1 94 ? 7.225 -1.587 -9.253 1.00 90.94 94 VAL A C 1
ATOM 724 O O . VAL A 1 94 ? 7.537 -2.519 -9.996 1.00 90.94 94 VAL A O 1
ATOM 727 N N . LYS A 1 95 ? 7.368 -0.313 -9.592 1.00 87.69 95 LYS A N 1
ATOM 728 C CA . LYS A 1 95 ? 8.075 0.118 -10.787 1.00 87.69 95 LYS A CA 1
ATOM 729 C C . LYS A 1 95 ? 8.879 1.362 -10.467 1.00 87.69 95 LYS A C 1
ATOM 731 O O . LYS A 1 95 ? 8.343 2.359 -10.008 1.00 87.69 95 LYS A O 1
ATOM 736 N N . ASP A 1 96 ? 10.169 1.280 -10.730 1.00 78.94 96 ASP A N 1
ATOM 737 C CA . ASP A 1 96 ? 11.174 2.266 -10.384 1.00 78.94 96 ASP A CA 1
ATOM 738 C C . ASP A 1 96 ? 10.993 2.703 -8.924 1.00 78.94 96 ASP A C 1
ATOM 740 O O . ASP A 1 96 ? 10.914 1.854 -8.033 1.00 78.94 96 ASP A O 1
ATOM 744 N N . SER A 1 97 ? 10.888 3.999 -8.651 1.00 70.25 97 SER A N 1
ATOM 745 C CA . SER A 1 97 ? 10.709 4.480 -7.281 1.00 70.25 97 SER A CA 1
ATOM 746 C C . SER A 1 97 ? 9.259 4.465 -6.764 1.00 70.25 97 SER A C 1
ATOM 748 O O . SER A 1 97 ? 8.991 5.052 -5.709 1.00 70.25 97 SER A O 1
ATOM 750 N N . ASP A 1 98 ? 8.357 3.753 -7.447 1.00 78.50 98 ASP A N 1
ATOM 751 C CA . ASP A 1 98 ? 6.918 3.763 -7.179 1.00 78.50 98 ASP A CA 1
ATOM 752 C C . ASP A 1 98 ? 6.458 2.390 -6.702 1.00 78.50 98 ASP A C 1
ATOM 754 O O . ASP A 1 98 ? 6.646 1.372 -7.371 1.00 78.50 98 ASP A O 1
ATOM 758 N N . LEU A 1 99 ? 5.803 2.361 -5.545 1.00 76.31 99 LEU A N 1
ATOM 759 C CA . LEU A 1 99 ? 5.140 1.187 -5.000 1.00 76.31 99 LEU A CA 1
ATOM 760 C C . LEU A 1 99 ? 3.629 1.420 -4.978 1.00 76.31 99 LEU A C 1
ATOM 762 O O . LEU A 1 99 ? 3.133 2.339 -4.328 1.00 76.31 99 LEU A O 1
ATOM 766 N N . LEU A 1 100 ? 2.895 0.507 -5.606 1.00 81.38 100 LEU A N 1
ATOM 767 C CA . LEU A 1 100 ? 1.450 0.413 -5.486 1.00 81.38 100 LEU A CA 1
ATOM 768 C C . LEU A 1 100 ? 1.062 -0.794 -4.636 1.00 81.38 100 LEU A C 1
ATOM 770 O O . LEU A 1 100 ? 1.461 -1.927 -4.909 1.00 81.38 100 LEU A O 1
ATOM 774 N N . TRP A 1 101 ? 0.212 -0.558 -3.648 1.00 83.19 101 TRP A N 1
ATOM 775 C CA . TRP A 1 101 ? -0.375 -1.580 -2.796 1.00 83.19 101 TRP A CA 1
ATOM 776 C C . TRP A 1 101 ? -1.880 -1.614 -3.029 1.00 83.19 101 TRP A C 1
ATOM 778 O O . TRP A 1 101 ? -2.532 -0.573 -3.037 1.00 83.19 101 TRP A O 1
ATOM 788 N N . ARG A 1 102 ? -2.443 -2.805 -3.236 1.00 88.25 102 ARG A N 1
ATOM 789 C CA . ARG A 1 102 ? -3.881 -3.008 -3.434 1.00 88.25 102 ARG A CA 1
ATOM 790 C C . ARG A 1 102 ? -4.430 -4.055 -2.498 1.00 88.25 102 ARG A C 1
ATOM 792 O O . ARG A 1 102 ? -3.770 -5.052 -2.204 1.00 88.25 102 ARG A O 1
ATOM 799 N N . THR A 1 103 ? -5.683 -3.868 -2.116 1.00 86.44 103 THR A N 1
ATOM 800 C CA . THR A 1 103 ? -6.393 -4.798 -1.250 1.00 86.44 103 THR A CA 1
ATOM 801 C C . THR A 1 103 ? -7.817 -5.086 -1.683 1.00 86.44 103 THR A C 1
ATOM 803 O O . THR A 1 103 ? -8.436 -4.338 -2.438 1.00 86.44 103 THR A O 1
ATOM 806 N N . SER A 1 104 ? -8.338 -6.222 -1.212 1.00 77.56 104 SER A N 1
ATOM 807 C CA . SER A 1 104 ? -9.765 -6.527 -1.304 1.00 77.56 104 SER A CA 1
ATOM 808 C C . SER A 1 104 ? -10.548 -5.615 -0.364 1.00 77.56 104 SER A C 1
ATOM 810 O O . SER A 1 104 ? -10.311 -5.674 0.840 1.00 77.56 104 SER A O 1
ATOM 812 N N . GLY A 1 105 ? -11.511 -4.859 -0.885 1.00 70.12 105 GLY A N 1
ATOM 813 C CA . GLY A 1 105 ? -12.303 -3.933 -0.079 1.00 70.12 105 GLY A CA 1
ATOM 814 C C . GLY A 1 105 ? -11.649 -2.557 0.012 1.00 70.12 105 GLY A C 1
ATOM 815 O O . GLY A 1 105 ? -10.440 -2.430 0.186 1.00 70.12 105 GLY A O 1
ATOM 816 N N . LYS A 1 106 ? -12.476 -1.523 -0.149 1.00 71.06 106 L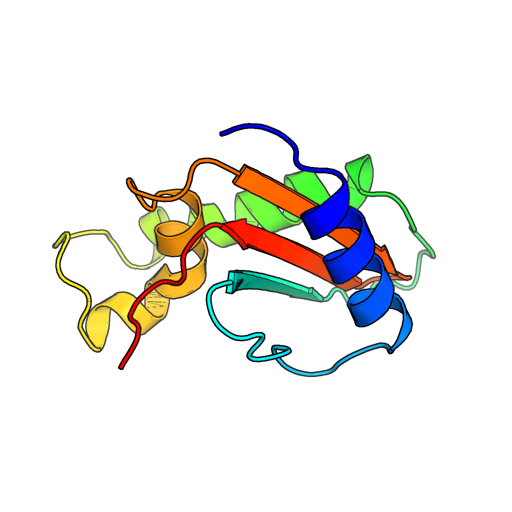YS A N 1
ATOM 817 C CA . LYS A 1 106 ? -12.067 -0.120 -0.202 1.00 71.06 106 LYS A CA 1
ATOM 818 C C . LYS A 1 106 ? -12.539 0.601 1.051 1.00 71.06 106 LYS A C 1
ATOM 820 O O . LYS A 1 106 ? -13.703 0.463 1.434 1.00 71.06 106 LYS A O 1
ATOM 825 N N . LEU A 1 107 ? -11.661 1.409 1.635 1.00 65.38 107 LEU A N 1
ATOM 826 C CA . LEU A 1 107 ? -12.035 2.390 2.645 1.00 65.38 107 LEU A CA 1
ATOM 827 C C . LEU A 1 107 ? -13.104 3.338 2.070 1.00 65.38 107 LEU A C 1
ATOM 829 O O . LEU A 1 107 ? -12.824 4.108 1.155 1.00 65.38 107 LEU A O 1
ATOM 833 N N . GLY A 1 108 ? -14.340 3.247 2.569 1.00 55.94 108 GLY A N 1
ATOM 834 C CA . GLY A 1 108 ? -15.443 4.129 2.177 1.00 55.94 108 GLY A CA 1
ATOM 835 C C . GLY A 1 108 ? -15.823 4.051 0.693 1.00 55.94 108 GLY A C 1
ATOM 836 O O . GLY A 1 108 ? -15.426 4.889 -0.112 1.00 55.94 108 GLY A O 1
ATOM 837 N N . SER A 1 109 ? -16.678 3.093 0.329 1.00 41.28 109 SER A N 1
ATOM 838 C CA . SER A 1 109 ? -17.516 3.247 -0.865 1.00 41.28 109 SER A CA 1
ATOM 839 C C . SER A 1 109 ? -18.618 4.268 -0.562 1.00 41.28 109 SER A C 1
ATOM 841 O O . SER A 1 109 ? -19.645 3.950 0.035 1.00 41.28 109 SER A O 1
ATOM 843 N N . ARG A 1 110 ? -18.387 5.523 -0.937 1.00 39.59 110 ARG A N 1
ATOM 844 C CA . ARG A 1 110 ? -19.473 6.419 -1.333 1.00 39.59 110 ARG A CA 1
ATOM 845 C C . ARG A 1 110 ? -19.255 6.823 -2.776 1.00 39.59 110 ARG A C 1
ATOM 847 O O . ARG A 1 110 ? -18.084 7.089 -3.124 1.00 39.59 110 ARG A O 1
#

Radius of gyration: 13.62 Å; Cα contacts (8 Å, |Δi|>4): 176; chains: 1; bounding box: 38×27×34 Å

Nearest PDB structures (foldseek):
  3nt8-assembly2_B  TM=7.440E-01  e=1.667E-05  Necator americanus
  8isi-assembly1_A  TM=3.124E-01  e=2.872E+00  Arabidopsis thaliana
  2hnk-assembly2_B-2  TM=2.760E-01  e=7.800E+00  Leptospira interrogans
  2hnk-assembly1_A  TM=2.384E-01  e=7.297E+00  Leptospira interrogans

Organism: Caenorhabditis briggsae (NCBI:txid6238)

Mean predicted aligned error: 5.2 Å

Foldseek 3Di:
DEEDVVQQVVQQVVQVVVDPDDPPPPQKAKDKDADPDPDFDFDCVVVVVVSLVVLLCLCVVLNDPDPDDDPSCVSNQSNCSVVPPPWDYKHWHGDGRMIMIMTRGYDDDD

Secondary structure (DSSP, 8-state):
-EE-HHHHHHHHHHHTT--SS----TTEEEEEEE---SS----HHHHHHHHHHHHHTHHHHH----SS-SGGGGGGHHHHHHT-TT--EEEEEEETTEEEEEEEB-S---

Sequence (110 aa):
MTWNSSLATSAQAFAETCPTNHSNADGLGENFFFSYSATDKNSLDYYGARASQLWEEEFQQYGWDSTTMDDNASNIKDATQMAWAETGLIGCGVKDSDLLWRTSGKLGSR